Protein AF-A0A0W8I879-F1 (afdb_monomer_lite)

Structure (mmCIF, N/CA/C/O backbone):
data_AF-A0A0W8I879-F1
#
_entry.id   AF-A0A0W8I879-F1
#
loop_
_atom_site.group_PDB
_atom_site.id
_atom_site.type_symbol
_atom_site.label_atom_id
_atom_site.label_alt_id
_atom_site.label_comp_id
_atom_site.label_asym_id
_atom_site.label_entity_id
_atom_site.label_seq_id
_atom_site.pdbx_PDB_ins_code
_atom_site.Cartn_x
_atom_site.Cartn_y
_atom_site.Cartn_z
_atom_site.occupancy
_atom_site.B_iso_or_equiv
_atom_site.auth_seq_id
_atom_site.auth_comp_id
_atom_site.auth_asym_id
_atom_site.auth_atom_id
_atom_site.pdbx_PDB_model_num
ATOM 1 N N . MET A 1 1 ? 3.066 0.323 21.198 1.00 86.19 1 MET A N 1
ATOM 2 C CA . MET A 1 1 ? 3.882 -0.605 20.383 1.00 86.19 1 MET A CA 1
ATOM 3 C C . MET A 1 1 ? 3.795 -0.209 18.913 1.00 86.19 1 MET A C 1
ATOM 5 O O . MET A 1 1 ? 2.760 0.316 18.513 1.00 86.19 1 MET A O 1
ATOM 9 N N . LEU A 1 2 ? 4.853 -0.455 18.132 1.00 89.12 2 LEU A N 1
ATOM 10 C CA . LEU A 1 2 ? 4.898 -0.235 16.683 1.00 89.12 2 LEU A CA 1
ATOM 11 C C . LEU A 1 2 ? 5.210 -1.546 15.955 1.00 89.12 2 LEU A C 1
ATOM 13 O O . LEU A 1 2 ? 6.144 -2.247 16.338 1.00 89.12 2 LEU A O 1
ATOM 17 N N . LEU A 1 3 ? 4.463 -1.839 14.889 1.00 89.50 3 LEU A N 1
ATOM 18 C CA . LEU A 1 3 ? 4.817 -2.867 13.911 1.00 89.50 3 LEU A CA 1
ATOM 19 C C . LEU A 1 3 ? 5.410 -2.185 12.674 1.00 89.50 3 LEU A C 1
ATOM 21 O O . LEU A 1 3 ? 4.709 -1.514 11.922 1.00 89.50 3 LEU A O 1
ATOM 25 N N . CYS A 1 4 ? 6.708 -2.362 12.438 1.00 90.31 4 CYS A N 1
ATOM 26 C CA . CYS A 1 4 ? 7.431 -1.679 11.358 1.00 90.31 4 CYS A CA 1
ATOM 27 C C . CYS A 1 4 ? 7.305 -2.394 9.997 1.00 90.31 4 CYS A C 1
ATOM 29 O O . CYS A 1 4 ? 8.274 -2.508 9.253 1.00 90.31 4 CYS A O 1
ATOM 31 N N . THR A 1 5 ? 6.125 -2.925 9.676 1.00 88.19 5 THR A N 1
ATOM 32 C CA . THR A 1 5 ? 5.855 -3.617 8.407 1.00 88.19 5 THR A CA 1
ATOM 33 C C . THR A 1 5 ? 4.375 -3.544 8.068 1.00 88.19 5 THR A C 1
ATOM 35 O O . THR A 1 5 ? 3.528 -3.780 8.925 1.00 88.19 5 THR A O 1
ATOM 38 N N . ASN A 1 6 ? 4.039 -3.253 6.810 1.00 89.62 6 ASN A N 1
ATOM 39 C CA . ASN A 1 6 ? 2.643 -3.239 6.370 1.00 89.62 6 ASN A CA 1
ATOM 40 C C . ASN A 1 6 ? 2.014 -4.634 6.487 1.00 89.62 6 ASN A C 1
ATOM 42 O O . ASN A 1 6 ? 0.920 -4.764 7.018 1.00 89.62 6 ASN A O 1
ATOM 46 N N . THR A 1 7 ? 2.710 -5.683 6.044 1.00 87.19 7 THR A N 1
ATOM 47 C CA . THR A 1 7 ? 2.127 -7.027 5.909 1.00 87.19 7 THR A CA 1
ATOM 48 C C . THR A 1 7 ? 1.735 -7.651 7.249 1.00 87.19 7 THR A C 1
ATOM 50 O O . THR A 1 7 ? 0.671 -8.255 7.340 1.00 87.19 7 THR A O 1
ATOM 53 N N . MET A 1 8 ? 2.533 -7.477 8.311 1.00 90.69 8 MET A N 1
ATOM 54 C CA . MET A 1 8 ? 2.212 -8.089 9.615 1.00 90.69 8 MET A CA 1
ATOM 55 C C . MET A 1 8 ? 1.076 -7.388 10.356 1.00 90.69 8 MET A C 1
ATOM 57 O O . MET A 1 8 ? 0.617 -7.899 11.369 1.00 90.69 8 MET A O 1
ATOM 61 N N . HIS A 1 9 ? 0.546 -6.276 9.841 1.00 91.62 9 HIS A N 1
ATOM 62 C CA . HIS A 1 9 ? -0.710 -5.746 10.368 1.00 91.62 9 HIS A CA 1
ATOM 63 C C . HIS A 1 9 ? -1.899 -6.683 10.117 1.00 91.62 9 HIS A C 1
ATOM 65 O O . HIS A 1 9 ? -2.929 -6.537 10.762 1.00 91.62 9 HIS A O 1
ATOM 71 N N . LYS A 1 10 ? -1.732 -7.703 9.263 1.00 89.75 10 LYS A N 1
ATOM 72 C CA . LYS A 1 10 ? -2.666 -8.825 9.155 1.00 89.75 10 LYS A CA 1
ATOM 73 C C . LYS A 1 10 ? -2.964 -9.489 10.507 1.00 89.75 10 LYS A C 1
ATOM 75 O O . LYS A 1 10 ? -4.084 -9.931 10.705 1.00 89.75 10 LYS A O 1
ATOM 80 N N . VAL A 1 11 ? -1.980 -9.543 11.407 1.00 92.06 11 VAL A N 1
ATOM 81 C CA . VAL A 1 11 ? -2.103 -10.150 12.745 1.00 92.06 11 VAL A CA 1
ATOM 82 C C . VAL A 1 11 ? -2.203 -9.092 13.851 1.00 92.06 11 VAL A C 1
ATOM 84 O O . VAL A 1 11 ? -1.944 -9.369 15.020 1.00 92.06 11 VAL A O 1
ATOM 87 N N . ALA A 1 12 ? -2.521 -7.837 13.501 1.00 91.12 12 ALA A N 1
ATOM 88 C CA . ALA A 1 12 ? -2.515 -6.730 14.458 1.00 91.12 12 ALA A CA 1
ATOM 89 C C . ALA A 1 12 ? -3.500 -6.951 15.614 1.00 91.12 12 ALA A C 1
ATOM 91 O O . ALA A 1 12 ? -3.150 -6.665 16.757 1.00 91.12 12 ALA A O 1
ATOM 92 N N . ASP A 1 13 ? -4.689 -7.487 15.335 1.00 91.69 13 ASP A N 1
ATOM 93 C CA . ASP A 1 13 ? -5.722 -7.705 16.353 1.00 91.69 13 ASP A CA 1
ATOM 94 C C . ASP A 1 13 ? -5.306 -8.796 17.352 1.00 91.69 13 ASP A C 1
ATOM 96 O O . ASP A 1 13 ? -5.448 -8.621 18.563 1.00 91.69 13 ASP A O 1
ATOM 100 N N . GLU A 1 14 ? -4.700 -9.882 16.865 1.00 93.94 14 GLU A N 1
ATOM 101 C CA . GLU A 1 14 ? -4.162 -10.960 17.706 1.00 93.94 14 GLU A CA 1
ATOM 102 C C . GLU A 1 14 ? -3.015 -10.454 18.586 1.00 93.94 14 GLU A C 1
ATOM 104 O O . GLU A 1 14 ? -2.968 -10.732 19.785 1.00 93.94 14 GLU A O 1
ATOM 109 N N . VAL A 1 15 ? -2.110 -9.655 18.012 1.00 92.75 15 VAL A N 1
ATOM 110 C CA . VAL A 1 15 ? -1.007 -9.056 18.768 1.00 92.75 15 VAL A CA 1
ATOM 111 C C . VAL A 1 15 ? -1.534 -8.066 19.806 1.00 92.75 15 VAL A C 1
ATOM 113 O O . VAL A 1 15 ? -1.067 -8.092 20.940 1.00 92.75 15 VAL A O 1
ATOM 116 N N . GLN A 1 16 ? -2.518 -7.227 19.467 1.00 93.19 16 GLN A N 1
ATOM 117 C CA . GLN A 1 16 ? -3.142 -6.292 20.408 1.00 93.19 16 GLN A CA 1
ATOM 118 C C . GLN A 1 16 ? -3.828 -7.022 21.569 1.00 93.19 16 GLN A C 1
ATOM 120 O O . GLN A 1 16 ? -3.747 -6.546 22.700 1.00 93.19 16 GLN A 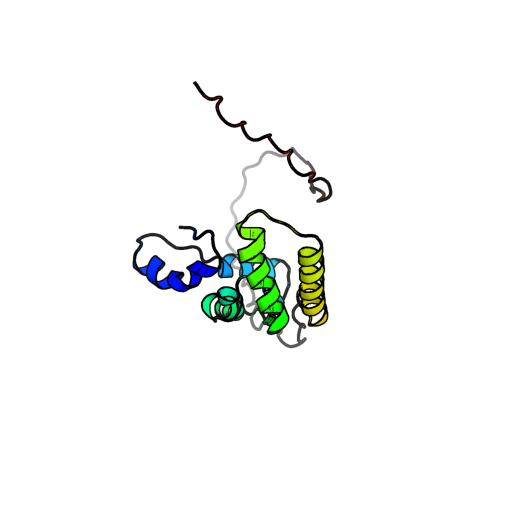O 1
ATOM 125 N N . ALA A 1 17 ? -4.470 -8.163 21.313 1.00 95.00 17 ALA A N 1
ATOM 126 C CA . ALA A 1 17 ? -5.090 -8.980 22.353 1.00 95.00 17 ALA A CA 1
ATOM 127 C C . ALA A 1 17 ? -4.057 -9.636 23.288 1.00 95.00 17 ALA A C 1
ATOM 129 O O . ALA A 1 17 ? -4.339 -9.851 24.466 1.00 95.00 17 ALA A O 1
ATOM 130 N N . ALA A 1 18 ? -2.859 -9.937 22.780 1.00 95.31 18 ALA A N 1
ATOM 131 C CA . ALA A 1 18 ? -1.798 -10.603 23.533 1.00 95.31 18 ALA A CA 1
ATOM 132 C C . ALA A 1 18 ? -0.919 -9.653 24.371 1.00 95.31 18 ALA A C 1
ATOM 134 O O . ALA A 1 18 ? -0.122 -10.121 25.186 1.00 95.31 18 ALA A O 1
ATOM 135 N N . ILE A 1 19 ? -1.025 -8.332 24.183 1.00 94.62 19 ILE A N 1
ATOM 136 C CA . ILE A 1 19 ? -0.169 -7.343 24.854 1.00 94.62 19 ILE A CA 1
ATOM 137 C C . ILE A 1 19 ? -0.982 -6.354 25.697 1.00 94.62 19 ILE A C 1
ATOM 139 O O . ILE A 1 19 ? -2.076 -5.941 25.333 1.00 94.62 19 ILE A O 1
ATOM 143 N N . GLY A 1 20 ? -0.403 -5.890 26.805 1.00 93.94 20 GLY A N 1
ATOM 144 C CA . GLY A 1 20 ? -1.043 -4.917 27.704 1.00 93.94 20 GLY A CA 1
ATOM 145 C C . GLY A 1 20 ? -0.906 -3.445 27.291 1.00 93.94 20 GLY A C 1
ATOM 146 O O . GLY A 1 20 ? -1.282 -2.567 28.063 1.00 93.94 20 GLY A O 1
ATOM 147 N N . ILE A 1 21 ? -0.330 -3.147 26.121 1.00 93.94 21 ILE A N 1
ATOM 148 C CA . ILE A 1 21 ? -0.092 -1.773 25.648 1.00 93.94 21 ILE A CA 1
ATOM 149 C C . ILE A 1 21 ? -0.772 -1.518 24.295 1.00 93.94 21 ILE A C 1
ATOM 151 O O . ILE A 1 21 ? -0.884 -2.441 23.489 1.00 93.94 21 ILE A O 1
ATOM 155 N N . PRO A 1 22 ? -1.176 -0.274 23.979 1.00 92.38 22 PRO A N 1
ATOM 156 C CA . PRO A 1 22 ? -1.770 0.034 22.680 1.00 92.38 22 PRO A CA 1
ATOM 157 C C . PRO A 1 22 ? -0.808 -0.220 21.507 1.00 92.38 22 PRO A C 1
ATOM 159 O O . PRO A 1 22 ? 0.361 0.191 21.533 1.00 92.38 22 PRO A O 1
ATOM 162 N N . LEU A 1 23 ? -1.310 -0.866 20.458 1.00 93.75 23 LEU A N 1
ATOM 163 C CA . LEU A 1 23 ? -0.675 -1.062 19.159 1.00 93.75 23 LEU A CA 1
ATOM 164 C C . LEU A 1 23 ? -1.131 0.061 18.224 1.00 93.75 23 LEU A C 1
ATOM 166 O O . LEU A 1 23 ? -2.319 0.227 17.962 1.00 93.75 23 LEU A O 1
ATOM 170 N N . LEU A 1 24 ? -0.180 0.844 17.713 1.00 92.19 24 LEU A N 1
ATOM 171 C CA . LEU A 1 24 ? -0.481 1.881 16.727 1.00 92.19 24 LEU A CA 1
ATOM 172 C C . LEU A 1 24 ? -0.483 1.265 15.329 1.00 92.19 24 LEU A C 1
ATOM 174 O O . LEU A 1 24 ? 0.570 0.873 14.822 1.00 92.19 24 LEU A O 1
ATOM 178 N N . HIS A 1 25 ? -1.664 1.166 14.723 1.00 92.94 25 HIS A N 1
ATOM 179 C CA . HIS A 1 25 ? -1.821 0.570 13.405 1.00 92.94 25 HIS A CA 1
ATOM 180 C C . HIS A 1 25 ? -1.347 1.537 12.312 1.00 92.94 25 HIS A C 1
ATOM 182 O O . HIS A 1 25 ? -1.791 2.684 12.234 1.00 92.94 25 HIS A O 1
ATOM 188 N N . LEU A 1 26 ? -0.484 1.067 11.412 1.00 92.62 26 LEU A N 1
ATOM 189 C CA . LEU A 1 26 ? 0.127 1.908 10.381 1.00 92.62 26 LEU A CA 1
ATOM 190 C C . LEU A 1 26 ? -0.908 2.524 9.427 1.00 92.62 26 LEU A C 1
ATOM 192 O O . LEU A 1 26 ? -0.835 3.716 9.144 1.00 92.62 26 LEU A O 1
ATOM 196 N N . ALA A 1 27 ? -1.922 1.754 9.011 1.00 93.38 27 ALA A N 1
ATOM 197 C CA . ALA A 1 27 ? -3.018 2.273 8.186 1.00 93.38 27 ALA A CA 1
ATOM 198 C C . ALA A 1 27 ? -3.780 3.451 8.834 1.00 93.38 27 ALA A C 1
ATOM 200 O O . ALA A 1 27 ? -4.185 4.357 8.111 1.00 93.38 27 ALA A O 1
ATOM 201 N N . ASP A 1 28 ? -3.922 3.501 10.166 1.00 94.69 28 ASP A N 1
ATOM 202 C CA . ASP A 1 28 ? -4.598 4.624 10.839 1.00 94.69 28 ASP A CA 1
ATOM 203 C C . ASP A 1 28 ? -3.764 5.901 10.744 1.00 94.69 28 ASP A C 1
ATOM 205 O O . ASP A 1 28 ? -4.271 6.969 10.396 1.00 94.69 28 ASP A O 1
ATOM 209 N N . ALA A 1 29 ? -2.461 5.783 11.011 1.00 94.44 29 ALA A N 1
ATOM 210 C CA . ALA A 1 29 ? -1.527 6.896 10.892 1.00 94.44 29 ALA A CA 1
ATOM 211 C C . ALA A 1 29 ? -1.457 7.408 9.444 1.00 94.44 29 ALA A C 1
ATOM 213 O O . ALA A 1 29 ? -1.503 8.618 9.203 1.00 94.44 29 ALA A O 1
ATOM 214 N N . THR A 1 30 ? -1.411 6.495 8.469 1.00 94.81 30 THR A N 1
ATOM 215 C CA . THR A 1 30 ? -1.454 6.833 7.044 1.00 94.81 30 THR A CA 1
ATOM 216 C C . THR A 1 30 ? -2.763 7.528 6.676 1.00 94.81 30 THR A C 1
ATOM 218 O O . THR A 1 30 ? -2.727 8.575 6.029 1.00 94.81 30 THR A O 1
ATOM 221 N N . ALA A 1 31 ? -3.913 7.011 7.113 1.00 96.25 31 ALA A N 1
ATOM 222 C CA . ALA A 1 31 ? -5.205 7.612 6.810 1.00 96.25 31 ALA A CA 1
ATOM 223 C C . ALA A 1 31 ? -5.338 9.028 7.384 1.00 96.25 31 ALA A C 1
ATOM 225 O O . ALA A 1 31 ? -5.789 9.939 6.684 1.00 96.25 31 ALA A O 1
ATOM 226 N N . ALA A 1 32 ? -4.884 9.242 8.622 1.00 95.75 32 ALA A N 1
ATOM 227 C CA . ALA A 1 32 ? -4.861 10.562 9.241 1.00 95.75 32 ALA A CA 1
ATOM 228 C C . ALA A 1 32 ? -4.025 11.562 8.422 1.00 95.75 32 ALA A C 1
ATOM 230 O O . ALA A 1 32 ? -4.490 12.670 8.144 1.00 95.75 32 ALA A O 1
ATOM 231 N N . ALA A 1 33 ? -2.833 11.160 7.968 1.00 96.19 33 ALA A N 1
ATOM 232 C CA . ALA A 1 33 ? -1.965 12.002 7.144 1.00 96.19 33 ALA A CA 1
ATOM 233 C C . ALA A 1 33 ? -2.583 12.320 5.768 1.00 96.19 33 ALA A C 1
ATOM 235 O O . ALA A 1 33 ? -2.580 13.474 5.334 1.00 96.19 33 ALA A O 1
ATOM 236 N N . VAL A 1 34 ? -3.170 11.321 5.102 1.00 95.62 34 VAL A N 1
ATOM 237 C CA . VAL A 1 34 ? -3.857 11.487 3.808 1.00 95.62 34 VAL A CA 1
ATOM 238 C C . VAL A 1 34 ? -5.022 12.473 3.929 1.00 95.62 34 VAL A C 1
ATOM 240 O O . VAL A 1 34 ? -5.165 13.382 3.107 1.00 95.62 34 VAL A O 1
ATOM 243 N N . ARG A 1 35 ? -5.831 12.343 4.985 1.00 94.69 35 ARG A N 1
ATOM 244 C CA . ARG A 1 35 ? -6.951 13.255 5.244 1.00 94.69 35 ARG A CA 1
ATOM 245 C C . ARG A 1 35 ? -6.483 14.663 5.587 1.00 94.69 35 ARG A C 1
ATOM 247 O O . ARG A 1 35 ? -7.083 15.621 5.106 1.00 94.69 35 ARG A O 1
ATOM 254 N N . ALA A 1 36 ? -5.407 14.804 6.361 1.00 95.19 36 ALA A N 1
ATOM 255 C CA . ALA A 1 36 ? -4.807 16.104 6.659 1.00 95.19 36 ALA A CA 1
ATOM 256 C C . ALA A 1 36 ? -4.303 16.817 5.389 1.00 95.19 36 ALA A C 1
ATOM 258 O O . ALA A 1 36 ? -4.392 18.039 5.295 1.00 95.19 36 ALA A O 1
ATOM 259 N N . ALA A 1 37 ? -3.866 16.065 4.372 1.00 94.88 37 ALA A N 1
ATOM 260 C CA . ALA A 1 37 ? -3.532 16.598 3.049 1.00 94.88 37 ALA A CA 1
ATOM 261 C C . ALA A 1 37 ? -4.767 16.964 2.186 1.00 94.88 37 ALA A C 1
ATOM 263 O O . ALA A 1 37 ? -4.629 17.487 1.075 1.00 94.88 37 ALA A O 1
ATOM 264 N N . GLY A 1 38 ? -5.986 16.716 2.680 1.00 95.12 38 GLY A N 1
ATOM 265 C CA . GLY A 1 38 ? -7.245 16.9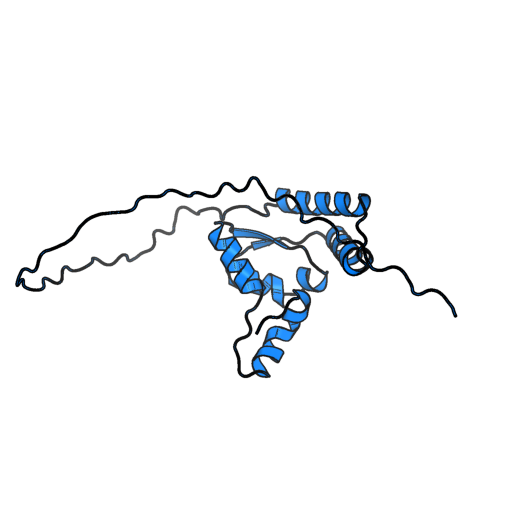88 1.983 1.00 95.12 38 GLY A CA 1
ATOM 266 C C . GLY A 1 38 ? -7.555 16.004 0.854 1.00 95.12 38 GLY A C 1
ATOM 267 O O . GLY A 1 38 ? -8.338 16.330 -0.039 1.00 95.12 38 GLY A O 1
ATOM 268 N N . LEU A 1 39 ? -6.925 14.829 0.860 1.00 95.81 39 LEU A N 1
ATOM 269 C CA . LEU A 1 39 ? -7.105 13.787 -0.147 1.00 95.81 39 LEU A CA 1
ATOM 270 C C . LEU A 1 39 ? -8.225 12.825 0.260 1.00 95.81 39 LEU A C 1
ATOM 272 O O . LEU A 1 39 ? -8.446 12.577 1.443 1.00 95.81 39 LEU A O 1
ATOM 276 N N . GLY A 1 40 ? -8.936 12.296 -0.736 1.00 93.50 40 GLY A N 1
ATOM 277 C CA . GLY A 1 40 ? -10.022 11.325 -0.538 1.00 93.50 40 GLY A CA 1
ATOM 278 C C . GLY A 1 40 ? -9.824 10.021 -1.296 1.00 93.50 40 GLY A C 1
ATOM 279 O O . GLY A 1 40 ? -10.471 9.032 -0.979 1.00 93.50 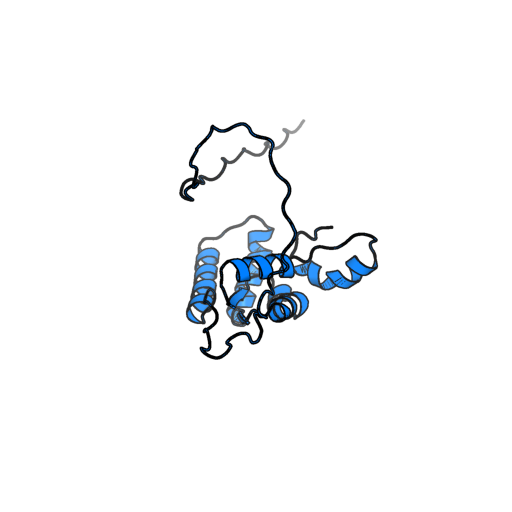40 GLY A O 1
ATOM 280 N N . ARG A 1 41 ? -8.928 10.015 -2.288 1.00 96.94 41 ARG A N 1
ATOM 281 C CA . ARG A 1 41 ? -8.611 8.851 -3.111 1.00 96.94 41 ARG A CA 1
ATOM 282 C C . ARG A 1 41 ? -7.100 8.672 -3.185 1.00 96.94 41 ARG A C 1
ATOM 284 O O . ARG A 1 41 ? -6.392 9.619 -3.531 1.00 96.94 41 ARG A O 1
ATOM 291 N N . VAL A 1 42 ? -6.601 7.478 -2.886 1.00 96.56 42 VAL A N 1
ATOM 292 C CA . VAL A 1 42 ? -5.161 7.170 -2.830 1.00 96.56 42 VAL A CA 1
ATOM 293 C C . VAL A 1 42 ? -4.830 5.882 -3.566 1.00 96.56 42 VAL A C 1
ATOM 295 O O . VAL A 1 42 ? -5.651 4.977 -3.635 1.00 96.56 42 VAL A O 1
ATOM 298 N N . GLY A 1 43 ? -3.620 5.805 -4.116 1.00 97.06 43 GLY A N 1
ATOM 299 C CA . GLY A 1 43 ? -3.062 4.569 -4.659 1.00 97.06 43 GLY A CA 1
ATOM 300 C C . GLY A 1 43 ? -2.302 3.812 -3.572 1.00 97.06 43 GLY A C 1
ATOM 301 O O . GLY A 1 43 ? -1.520 4.425 -2.846 1.00 97.06 43 GLY A O 1
ATOM 302 N N . LEU A 1 44 ? -2.516 2.502 -3.462 1.00 97.38 44 LEU A N 1
ATOM 303 C CA . LEU A 1 44 ? -1.799 1.627 -2.537 1.00 97.38 44 LEU A CA 1
ATOM 304 C C . LEU A 1 44 ? -0.837 0.723 -3.307 1.00 97.38 44 LEU A C 1
ATOM 306 O O . LEU A 1 44 ? -1.255 -0.093 -4.126 1.00 97.38 44 LEU A O 1
ATOM 310 N N . LEU A 1 45 ? 0.452 0.852 -2.993 1.00 96.94 45 LEU A N 1
ATOM 311 C CA . LEU A 1 45 ? 1.516 -0.027 -3.467 1.00 96.94 45 LEU A CA 1
ATOM 312 C C . LEU A 1 45 ? 2.150 -0.734 -2.273 1.00 96.94 45 LEU A C 1
ATOM 314 O O . LEU A 1 45 ? 2.470 -0.113 -1.261 1.00 96.94 45 LEU A O 1
ATOM 318 N N . GLY A 1 46 ? 2.344 -2.038 -2.398 1.00 95.25 46 GLY A N 1
ATOM 319 C CA . GLY A 1 46 ? 2.920 -2.874 -1.357 1.00 95.25 46 GLY A CA 1
ATOM 320 C C . GLY A 1 46 ? 3.068 -4.304 -1.849 1.00 95.25 46 GLY A C 1
ATOM 321 O O . GLY A 1 46 ? 3.011 -4.565 -3.045 1.00 95.25 46 GLY A O 1
ATOM 322 N N . THR A 1 47 ? 3.237 -5.253 -0.936 1.00 95.12 47 THR A N 1
ATOM 323 C CA . THR A 1 47 ? 3.152 -6.666 -1.324 1.00 95.12 47 THR A CA 1
ATOM 324 C C . THR A 1 47 ? 1.731 -6.991 -1.794 1.00 95.12 47 THR A C 1
ATOM 326 O O . THR A 1 47 ? 0.774 -6.346 -1.362 1.00 95.12 47 THR A O 1
ATOM 329 N N . ALA A 1 48 ? 1.575 -8.016 -2.639 1.00 93.38 48 ALA A N 1
ATOM 330 C CA . ALA A 1 48 ? 0.263 -8.575 -2.990 1.00 93.38 48 ALA A CA 1
ATOM 331 C C . ALA A 1 48 ? -0.660 -8.748 -1.766 1.00 93.38 48 ALA A C 1
ATOM 333 O O . ALA A 1 48 ? -1.798 -8.305 -1.804 1.00 93.38 48 ALA A O 1
ATOM 334 N N . PHE A 1 49 ? -0.148 -9.243 -0.630 1.00 91.62 49 PHE A N 1
ATOM 335 C CA . PHE A 1 49 ? -0.924 -9.356 0.611 1.00 91.62 49 PHE A CA 1
ATOM 336 C C . PHE A 1 49 ? -1.530 -8.023 1.064 1.00 91.62 49 PHE A C 1
ATOM 338 O O . PHE A 1 49 ? -2.717 -7.957 1.362 1.00 91.62 49 PHE A O 1
ATOM 345 N N . THR A 1 50 ? -0.727 -6.957 1.099 1.00 92.69 50 THR A N 1
ATOM 346 C CA . THR A 1 50 ? -1.176 -5.615 1.497 1.00 92.69 50 THR A CA 1
ATOM 347 C C . THR A 1 50 ? -2.166 -5.014 0.500 1.00 92.69 50 THR A C 1
ATOM 349 O O . THR A 1 50 ? -3.074 -4.300 0.911 1.00 92.69 50 THR A O 1
ATOM 352 N N . MET A 1 51 ? -1.991 -5.278 -0.797 1.00 95.19 51 MET A N 1
ATOM 353 C CA . MET A 1 51 ? -2.850 -4.716 -1.844 1.00 95.19 51 MET A CA 1
ATOM 354 C C . MET A 1 51 ? -4.166 -5.485 -2.017 1.00 95.19 51 MET A C 1
ATOM 356 O O . MET A 1 51 ? -5.168 -4.886 -2.384 1.00 95.19 51 MET A O 1
ATOM 360 N N . GLU A 1 52 ? -4.184 -6.794 -1.770 1.00 91.44 52 GLU A N 1
ATOM 361 C CA . GLU A 1 52 ? -5.329 -7.654 -2.101 1.00 91.44 52 GLU A CA 1
ATOM 362 C C . GLU A 1 52 ? -6.205 -8.004 -0.896 1.00 91.44 52 GLU A C 1
ATOM 364 O O . GLU A 1 52 ? -7.377 -8.329 -1.070 1.00 91.44 52 GLU A O 1
ATOM 369 N N . GLN A 1 53 ? -5.673 -7.939 0.327 1.00 91.50 53 GLN A N 1
ATOM 370 C CA . GLN A 1 53 ? -6.427 -8.293 1.531 1.00 91.50 53 GLN A CA 1
ATOM 371 C C . GLN A 1 53 ? -7.025 -7.059 2.216 1.00 91.50 53 GLN A C 1
ATOM 373 O O . GLN A 1 53 ? -6.488 -5.949 2.158 1.00 91.50 53 GLN A O 1
ATOM 378 N N . SER A 1 54 ? -8.139 -7.271 2.917 1.00 90.56 54 SER A N 1
ATOM 379 C CA . SER A 1 54 ? -8.930 -6.208 3.546 1.00 90.56 54 SER A CA 1
ATOM 380 C C . SER A 1 54 ? -8.282 -5.585 4.785 1.00 90.56 54 SER A C 1
ATOM 382 O O . SER A 1 54 ? -8.630 -4.460 5.129 1.00 90.56 54 SER A O 1
ATOM 384 N N . PHE A 1 55 ? -7.319 -6.249 5.436 1.00 91.00 55 PHE A N 1
ATOM 385 C CA . PHE A 1 55 ? -6.719 -5.752 6.687 1.00 91.00 55 PHE A CA 1
ATOM 386 C C . PHE A 1 55 ? -6.100 -4.349 6.548 1.00 91.00 55 PHE A C 1
ATOM 388 O O . PHE A 1 55 ? -6.058 -3.589 7.511 1.00 91.00 55 PHE A O 1
ATOM 395 N N . TYR A 1 56 ? -5.623 -3.995 5.348 1.00 92.94 56 TYR A N 1
ATOM 396 C CA . TYR A 1 56 ? -5.059 -2.675 5.068 1.00 92.94 56 TYR A CA 1
ATOM 397 C C . TYR A 1 56 ? -6.014 -1.812 4.244 1.00 92.94 56 TYR A C 1
ATOM 399 O O . TYR A 1 56 ? -6.320 -0.686 4.630 1.00 92.94 56 TYR A O 1
ATOM 407 N N . THR A 1 57 ? -6.508 -2.334 3.117 1.00 94.31 57 THR A N 1
ATOM 408 C CA . THR A 1 57 ? -7.404 -1.593 2.212 1.00 94.31 57 THR A CA 1
ATOM 409 C C . THR A 1 57 ? -8.744 -1.272 2.868 1.00 94.31 57 THR A C 1
ATOM 411 O O . THR A 1 57 ? -9.193 -0.131 2.798 1.00 94.31 57 THR A O 1
ATOM 414 N N . GLY A 1 58 ? -9.342 -2.244 3.559 1.00 94.31 58 GLY A N 1
ATOM 415 C CA . GLY A 1 58 ? -10.581 -2.080 4.316 1.00 94.31 58 GLY A CA 1
ATOM 416 C C . GLY A 1 58 ? -10.410 -1.088 5.458 1.00 94.31 58 GLY A C 1
ATOM 417 O O . GLY A 1 58 ? -11.177 -0.139 5.553 1.00 94.31 58 GLY A O 1
ATOM 418 N N . ARG A 1 59 ? -9.326 -1.202 6.234 1.00 94.62 59 ARG A N 1
ATOM 419 C CA . ARG A 1 59 ? -9.057 -0.252 7.321 1.00 94.62 59 ARG A CA 1
ATOM 420 C C . ARG A 1 59 ? -8.873 1.183 6.817 1.00 94.62 59 ARG A C 1
ATOM 422 O O . ARG A 1 59 ? -9.380 2.109 7.435 1.00 94.62 59 ARG A O 1
ATOM 429 N N . LEU A 1 60 ? -8.200 1.400 5.682 1.00 95.81 60 LEU A N 1
ATOM 430 C CA . LEU A 1 60 ? -8.152 2.727 5.048 1.00 95.81 60 LEU A CA 1
ATOM 431 C C . LEU A 1 60 ? -9.544 3.202 4.593 1.00 95.81 60 LEU A C 1
ATOM 433 O O . LEU A 1 60 ? -9.861 4.385 4.738 1.00 95.81 60 LEU A O 1
ATOM 437 N N . ALA A 1 61 ? -10.369 2.297 4.065 1.00 95.25 61 ALA A N 1
ATOM 438 C CA . ALA A 1 61 ? -11.738 2.599 3.660 1.00 95.25 61 ALA A CA 1
ATOM 439 C C . ALA A 1 61 ? -12.634 2.989 4.847 1.00 95.25 61 ALA A C 1
ATOM 441 O O . ALA A 1 61 ? -13.426 3.921 4.713 1.00 95.25 61 ALA A O 1
ATOM 442 N N . ASP A 1 62 ? -12.439 2.389 6.024 1.00 95.88 62 ASP A N 1
ATOM 443 C CA . ASP A 1 62 ? -13.137 2.760 7.265 1.00 95.88 62 ASP A CA 1
ATOM 444 C C . ASP A 1 62 ? -12.843 4.210 7.689 1.00 95.88 62 ASP A C 1
ATOM 446 O O . ASP A 1 62 ? -13.675 4.876 8.307 1.00 95.88 62 ASP A O 1
ATOM 450 N N . HIS A 1 63 ? -11.690 4.756 7.286 1.00 95.25 63 HIS A N 1
ATOM 451 C CA . HIS A 1 63 ? -11.356 6.177 7.461 1.00 95.25 63 HIS A CA 1
ATOM 452 C C . HIS A 1 63 ? -11.961 7.094 6.384 1.00 95.25 63 HIS A C 1
ATOM 454 O O . HIS A 1 63 ? -11.690 8.300 6.378 1.00 95.25 63 HIS A O 1
ATOM 460 N N . GLY A 1 64 ? -12.793 6.557 5.488 1.00 94.69 64 GLY A N 1
ATOM 461 C CA . GLY A 1 64 ? -13.460 7.285 4.408 1.00 94.69 64 GLY A CA 1
ATOM 462 C C . GLY A 1 64 ? -12.577 7.531 3.184 1.00 94.69 64 GLY A C 1
ATOM 463 O O . GLY A 1 64 ? -12.818 8.491 2.450 1.00 94.69 64 GLY A O 1
ATOM 464 N N . LEU A 1 65 ? -11.540 6.713 2.983 1.00 96.06 65 LEU A N 1
ATOM 465 C CA . LEU A 1 65 ? -10.650 6.808 1.827 1.00 96.06 65 LEU A CA 1
ATOM 466 C C . LEU A 1 65 ? -11.045 5.813 0.739 1.00 96.06 65 LEU A C 1
ATOM 468 O O . LEU A 1 65 ? -11.267 4.635 0.994 1.00 96.06 65 LEU A O 1
ATOM 472 N N . GLU A 1 66 ? -11.043 6.270 -0.505 1.00 96.69 66 GLU A N 1
ATOM 473 C CA . GLU A 1 66 ? -11.100 5.382 -1.656 1.00 96.69 66 GLU A CA 1
ATOM 474 C C . GLU A 1 66 ? -9.688 4.894 -1.998 1.00 96.69 66 GLU A C 1
ATOM 476 O O . GLU A 1 66 ? -8.795 5.692 -2.303 1.00 96.69 66 GLU A O 1
ATOM 481 N N . VAL A 1 67 ? -9.477 3.580 -1.949 1.00 96.81 67 VAL A N 1
ATOM 482 C CA . VAL A 1 67 ? -8.169 2.967 -2.194 1.00 96.81 67 VAL A CA 1
ATOM 483 C C . VAL A 1 67 ? -8.142 2.338 -3.581 1.00 96.81 67 VAL A C 1
ATOM 485 O O . VAL A 1 67 ? -8.901 1.420 -3.879 1.00 96.81 67 VAL A O 1
ATOM 488 N N . LEU A 1 68 ? -7.242 2.823 -4.430 1.00 97.50 68 LEU A N 1
ATOM 489 C CA . LEU A 1 68 ? -6.943 2.236 -5.726 1.00 97.50 68 LEU A CA 1
ATOM 490 C C . LEU A 1 68 ? -5.740 1.308 -5.607 1.00 97.50 68 LEU A C 1
ATOM 492 O O . LEU A 1 68 ? -4.707 1.686 -5.056 1.00 97.50 68 LEU A O 1
ATOM 496 N N . VAL A 1 69 ? -5.851 0.125 -6.195 1.00 97.56 69 VAL A N 1
ATOM 497 C CA . VAL A 1 69 ? -4.732 -0.805 -6.365 1.00 97.56 69 VAL A CA 1
ATOM 498 C C . VAL A 1 69 ? -4.442 -1.015 -7.852 1.00 97.56 69 VAL A C 1
ATOM 500 O O . VAL A 1 69 ? -5.343 -0.813 -8.687 1.00 97.56 69 VAL A O 1
ATOM 503 N N . PRO A 1 70 ? -3.198 -1.384 -8.213 1.00 97.69 70 PRO A N 1
ATOM 504 C CA . PRO A 1 70 ? -2.872 -1.761 -9.581 1.00 97.69 70 PRO A CA 1
ATOM 505 C C . PRO A 1 70 ? -3.734 -2.934 -10.061 1.00 97.69 70 PRO A C 1
ATOM 507 O O . PRO A 1 70 ? -4.337 -3.660 -9.261 1.00 97.69 70 PRO A O 1
ATOM 510 N N . ASP A 1 71 ? -3.773 -3.135 -11.372 1.00 96.56 71 ASP A N 1
ATOM 511 C CA . ASP A 1 71 ? -4.310 -4.358 -11.965 1.00 96.56 71 ASP A CA 1
ATOM 512 C C . ASP A 1 71 ? -3.455 -5.591 -11.596 1.00 96.56 71 ASP A C 1
ATOM 514 O O . ASP A 1 71 ? -2.464 -5.494 -10.871 1.00 96.56 71 ASP A O 1
ATOM 518 N N . ALA A 1 72 ? -3.858 -6.782 -12.045 1.00 96.94 72 ALA A N 1
ATOM 519 C CA . ALA A 1 72 ? -3.171 -8.020 -11.671 1.00 96.94 72 ALA A CA 1
ATOM 520 C C . ALA A 1 72 ? -1.682 -8.009 -12.067 1.00 96.94 72 ALA A C 1
ATOM 522 O O . ALA A 1 72 ? -0.827 -8.321 -11.238 1.00 96.94 72 ALA A O 1
ATOM 523 N N . ALA A 1 73 ? -1.371 -7.566 -13.290 1.00 96.94 73 ALA A N 1
ATOM 524 C CA . ALA A 1 73 ? -0.001 -7.485 -13.791 1.00 96.94 73 ALA A CA 1
ATOM 525 C C . ALA A 1 73 ? 0.842 -6.469 -13.002 1.00 96.94 73 ALA A C 1
ATOM 527 O O . ALA A 1 73 ? 1.983 -6.749 -12.630 1.00 96.94 73 ALA A O 1
ATOM 528 N N . GLY A 1 74 ? 0.275 -5.301 -12.687 1.00 97.19 74 GLY A N 1
ATOM 529 C CA . GLY A 1 74 ? 0.921 -4.292 -11.858 1.00 97.19 74 GLY A CA 1
ATOM 530 C C . GLY A 1 74 ? 1.182 -4.787 -10.436 1.00 97.19 74 GLY A C 1
ATOM 531 O O . GLY A 1 74 ? 2.262 -4.551 -9.896 1.00 97.19 74 GLY A O 1
ATOM 532 N N . ARG A 1 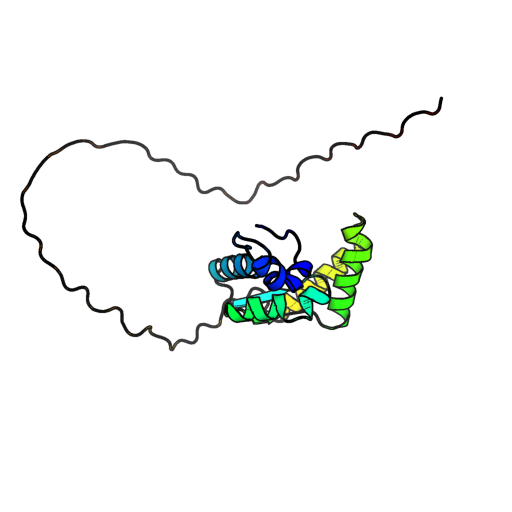75 ? 0.241 -5.521 -9.827 1.00 97.81 75 ARG A N 1
ATOM 533 C CA . ARG A 1 75 ? 0.425 -6.082 -8.478 1.00 97.81 75 ARG A CA 1
ATOM 534 C C . ARG A 1 75 ? 1.510 -7.150 -8.440 1.00 97.81 75 ARG A C 1
ATOM 536 O O . ARG A 1 75 ? 2.328 -7.134 -7.520 1.00 97.81 75 ARG A O 1
ATOM 543 N N . GLU A 1 76 ? 1.549 -8.031 -9.436 1.00 97.62 76 GLU A N 1
ATOM 544 C CA . GLU A 1 76 ? 2.598 -9.043 -9.573 1.00 97.62 76 GLU A CA 1
ATOM 545 C C . GLU A 1 76 ? 3.979 -8.394 -9.743 1.00 97.62 76 GLU A C 1
ATOM 547 O O . GLU A 1 76 ? 4.920 -8.747 -9.033 1.00 97.62 76 GLU A O 1
ATOM 552 N N . LEU A 1 77 ? 4.091 -7.392 -10.624 1.00 97.81 77 LEU A N 1
ATOM 553 C CA . LEU A 1 77 ? 5.311 -6.607 -10.822 1.00 97.81 77 LEU A CA 1
ATOM 554 C C . LEU A 1 77 ? 5.807 -5.990 -9.508 1.00 97.81 77 LEU A C 1
ATOM 556 O O . LEU A 1 77 ? 6.967 -6.174 -9.144 1.00 97.81 77 LEU A O 1
ATOM 560 N N . VAL A 1 78 ? 4.932 -5.276 -8.797 1.00 97.69 78 VAL A N 1
ATOM 561 C CA . VAL A 1 78 ? 5.253 -4.603 -7.530 1.00 97.69 78 VAL A CA 1
ATOM 562 C C . VAL A 1 78 ? 5.687 -5.628 -6.478 1.00 97.69 78 VAL A C 1
ATOM 564 O O . VAL A 1 78 ? 6.724 -5.453 -5.841 1.00 97.69 78 VAL A O 1
ATOM 567 N N . HIS A 1 79 ? 4.948 -6.733 -6.326 1.00 97.50 79 HIS A N 1
ATOM 568 C CA . HIS A 1 79 ? 5.287 -7.794 -5.376 1.00 97.50 79 HIS A CA 1
ATOM 569 C C . HIS A 1 79 ? 6.651 -8.425 -5.686 1.00 97.50 79 HIS A C 1
ATOM 571 O O . HIS A 1 79 ? 7.488 -8.536 -4.788 1.00 97.50 79 HIS A O 1
ATOM 577 N N . ARG A 1 80 ? 6.890 -8.796 -6.950 1.00 97.75 80 ARG A N 1
ATOM 578 C CA . ARG A 1 80 ? 8.156 -9.386 -7.389 1.00 97.75 80 ARG A CA 1
ATOM 579 C C . ARG A 1 80 ? 9.317 -8.443 -7.117 1.00 97.75 80 ARG A C 1
ATOM 581 O O . ARG A 1 80 ? 10.274 -8.850 -6.484 1.00 97.75 80 ARG A O 1
ATOM 588 N N . VAL A 1 81 ? 9.235 -7.181 -7.531 1.00 97.81 81 VAL A N 1
ATOM 589 C CA . VAL A 1 81 ? 10.326 -6.213 -7.324 1.00 97.81 81 VAL A CA 1
ATOM 590 C C . VAL A 1 81 ? 10.614 -6.002 -5.832 1.00 97.81 81 VAL A C 1
ATOM 592 O O . VAL A 1 81 ? 11.779 -5.915 -5.449 1.00 97.81 81 VAL A O 1
ATOM 595 N N . ILE A 1 82 ? 9.591 -5.979 -4.966 1.00 96.44 82 ILE A N 1
ATOM 596 C CA . ILE A 1 82 ? 9.797 -5.892 -3.511 1.00 96.44 82 ILE A CA 1
ATOM 597 C C . ILE A 1 82 ? 10.642 -7.066 -3.009 1.00 96.44 82 ILE A C 1
ATOM 599 O O . ILE A 1 82 ? 11.664 -6.837 -2.366 1.00 96.44 82 ILE A O 1
ATOM 603 N N . TYR A 1 83 ? 10.239 -8.304 -3.297 1.00 96.12 83 TYR A N 1
ATOM 604 C CA . TYR A 1 83 ? 10.927 -9.483 -2.766 1.00 96.12 83 TYR A CA 1
ATOM 605 C C . TYR A 1 83 ? 12.244 -9.772 -3.472 1.00 96.12 83 TYR A C 1
ATOM 607 O O . TYR A 1 83 ? 13.237 -10.103 -2.818 1.00 96.12 83 TYR A O 1
ATOM 615 N N . ASP A 1 84 ? 12.254 -9.646 -4.796 1.00 96.69 84 ASP A N 1
ATOM 616 C CA . ASP A 1 84 ? 13.367 -10.106 -5.598 1.00 96.69 84 ASP A CA 1
ATOM 617 C C . ASP A 1 84 ? 14.504 -9.109 -5.722 1.00 96.69 84 ASP A C 1
ATOM 619 O O . ASP A 1 84 ? 15.652 -9.525 -5.902 1.00 96.69 84 ASP A O 1
ATOM 623 N N . GLU A 1 85 ? 14.199 -7.821 -5.567 1.00 97.25 85 GLU A N 1
ATOM 624 C CA . GLU A 1 85 ? 15.170 -6.745 -5.701 1.00 97.25 85 GLU A CA 1
ATOM 625 C C . GLU A 1 85 ? 15.313 -5.956 -4.400 1.00 97.25 85 GLU A C 1
ATOM 627 O O . GLU A 1 85 ? 16.369 -6.004 -3.767 1.00 97.25 85 GLU A O 1
ATOM 632 N N . LEU A 1 86 ? 14.254 -5.274 -3.951 1.00 96.00 86 LEU A N 1
ATOM 633 C CA . LEU A 1 86 ? 14.355 -4.292 -2.865 1.00 96.00 86 LEU A CA 1
ATOM 634 C C . LEU A 1 86 ? 14.744 -4.935 -1.528 1.00 96.00 86 LEU A C 1
ATOM 636 O O . LEU A 1 86 ? 15.632 -4.433 -0.841 1.00 96.00 86 LEU A O 1
ATOM 640 N N . CYS A 1 87 ? 14.153 -6.081 -1.179 1.00 94.50 87 CYS A N 1
ATOM 641 C CA . CYS A 1 87 ? 14.529 -6.857 0.008 1.00 94.50 87 CYS A CA 1
ATOM 642 C C . CYS A 1 87 ? 15.959 -7.415 -0.064 1.00 94.50 87 CYS A C 1
ATOM 644 O O . CYS A 1 87 ? 16.527 -7.765 0.969 1.00 94.50 87 CYS A O 1
ATOM 646 N N . ARG A 1 88 ? 16.553 -7.478 -1.261 1.00 96.06 88 ARG A N 1
ATOM 647 C CA . ARG A 1 88 ? 17.947 -7.884 -1.495 1.00 96.06 88 ARG A CA 1
ATOM 648 C C . ARG A 1 88 ? 1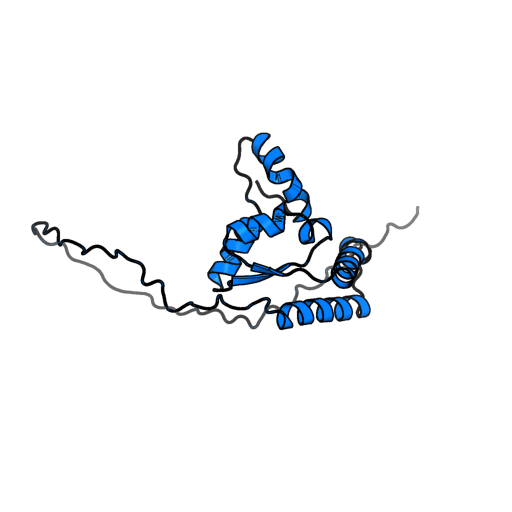8.886 -6.687 -1.688 1.00 96.06 88 ARG A C 1
ATOM 650 O O . ARG A 1 88 ? 20.057 -6.879 -1.998 1.00 96.06 88 ARG A O 1
ATOM 657 N N . GLY A 1 89 ? 18.390 -5.459 -1.514 1.00 95.88 89 GLY A N 1
ATOM 658 C CA . GLY A 1 89 ? 19.162 -4.227 -1.699 1.00 95.88 89 GLY A CA 1
ATOM 659 C C . GLY A 1 89 ? 19.497 -3.903 -3.158 1.00 95.88 89 GLY A C 1
ATOM 660 O O . GLY A 1 89 ? 20.374 -3.079 -3.414 1.00 95.88 89 GLY A O 1
ATOM 661 N N . VAL A 1 90 ? 18.822 -4.541 -4.115 1.00 97.25 90 VAL A N 1
ATOM 662 C CA . VAL A 1 90 ? 19.006 -4.318 -5.551 1.00 97.25 90 VAL A CA 1
ATOM 663 C C . VAL A 1 90 ? 17.973 -3.303 -6.037 1.00 97.25 90 VAL A C 1
ATOM 665 O O . VAL A 1 90 ? 16.804 -3.366 -5.667 1.00 97.25 90 VAL A O 1
ATOM 668 N N . VAL A 1 91 ? 18.403 -2.360 -6.876 1.00 96.31 91 VAL A N 1
ATOM 669 C CA . VAL A 1 91 ? 17.517 -1.405 -7.552 1.00 96.31 91 VAL A CA 1
ATOM 670 C C . VAL A 1 91 ? 17.893 -1.378 -9.023 1.00 96.31 91 VAL A C 1
ATOM 672 O O . VAL A 1 91 ? 18.972 -0.899 -9.377 1.00 96.31 91 VAL A O 1
ATOM 675 N N . ARG A 1 92 ? 17.013 -1.899 -9.876 1.00 97.06 92 ARG A N 1
ATOM 676 C CA . ARG A 1 92 ? 17.194 -1.894 -11.330 1.00 97.06 92 ARG A CA 1
ATOM 677 C C . ARG A 1 92 ? 16.449 -0.723 -11.956 1.00 97.06 92 ARG A C 1
ATOM 679 O O . ARG A 1 92 ? 15.318 -0.432 -11.560 1.00 97.06 92 ARG A O 1
ATOM 686 N N . GLU A 1 93 ? 17.046 -0.066 -12.950 1.00 97.88 93 GLU A N 1
ATOM 687 C CA . GLU A 1 93 ? 16.363 1.051 -13.619 1.00 97.88 93 GLU A CA 1
ATOM 688 C C . GLU A 1 93 ? 15.139 0.550 -14.401 1.00 97.88 93 GLU A C 1
ATOM 690 O O . GLU A 1 93 ? 14.093 1.190 -14.341 1.00 97.88 93 GLU A O 1
ATOM 695 N N . GLU A 1 94 ? 15.195 -0.651 -14.993 1.00 97.56 94 GLU A N 1
ATOM 696 C CA . GLU A 1 94 ? 14.029 -1.256 -15.659 1.00 97.56 94 GLU A CA 1
ATOM 697 C C . GLU A 1 94 ? 12.835 -1.408 -14.701 1.00 97.56 94 GLU A C 1
ATOM 699 O O . GLU A 1 94 ? 11.698 -1.054 -15.027 1.00 97.56 94 GLU A O 1
ATOM 704 N N . SER A 1 95 ? 13.100 -1.902 -13.490 1.00 97.69 95 SER A N 1
ATOM 705 C CA . SER A 1 95 ? 12.084 -2.097 -12.454 1.00 97.69 95 SER A CA 1
ATOM 706 C C . SER A 1 95 ? 11.564 -0.770 -11.921 1.00 97.69 95 SER A C 1
ATOM 708 O O . SER A 1 95 ? 10.368 -0.635 -11.666 1.00 97.69 95 SER A O 1
ATOM 710 N N . ARG A 1 96 ? 12.429 0.243 -11.817 1.00 97.19 96 ARG A N 1
ATOM 711 C CA . ARG A 1 96 ? 12.048 1.604 -11.432 1.00 97.19 96 ARG A CA 1
ATOM 712 C C . ARG A 1 96 ? 11.138 2.259 -12.467 1.00 97.19 96 ARG A C 1
ATOM 714 O O . ARG A 1 96 ? 10.145 2.880 -12.094 1.00 97.19 96 ARG A O 1
ATOM 721 N N . GLU A 1 97 ? 11.449 2.132 -13.752 1.00 98.19 97 GLU A N 1
ATOM 722 C CA . GLU A 1 97 ? 10.588 2.613 -14.833 1.00 98.19 97 GLU A CA 1
ATOM 723 C C . GLU A 1 97 ? 9.244 1.889 -14.844 1.00 98.19 97 GLU A C 1
ATOM 725 O O . GLU A 1 97 ? 8.200 2.530 -14.951 1.00 98.19 97 GLU A O 1
ATOM 730 N N . ALA A 1 98 ? 9.249 0.566 -14.673 1.00 97.44 98 ALA A N 1
ATOM 731 C CA . ALA A 1 98 ? 8.023 -0.211 -14.575 1.00 97.44 98 ALA A CA 1
ATOM 732 C C . ALA A 1 98 ? 7.171 0.226 -13.367 1.00 97.44 98 ALA A C 1
ATOM 734 O O . ALA A 1 98 ? 5.964 0.419 -13.507 1.00 97.44 98 ALA A O 1
ATOM 735 N N . TYR A 1 99 ? 7.797 0.487 -12.215 1.00 97.12 99 TYR A N 1
ATOM 736 C CA . TYR A 1 99 ? 7.128 1.046 -11.036 1.00 97.12 99 TYR A CA 1
ATOM 737 C C . TYR A 1 99 ? 6.495 2.411 -11.305 1.00 97.12 99 TYR A C 1
ATOM 739 O O . TYR A 1 99 ? 5.365 2.655 -10.885 1.00 97.12 99 TYR A O 1
ATOM 747 N N . ARG A 1 100 ? 7.201 3.303 -12.011 1.00 97.62 100 ARG A N 1
ATOM 748 C CA . ARG A 1 100 ? 6.664 4.621 -12.385 1.00 97.62 100 ARG A CA 1
ATOM 749 C C . ARG A 1 100 ? 5.417 4.486 -13.248 1.00 97.62 100 ARG A C 1
ATOM 751 O O . ARG A 1 100 ? 4.426 5.127 -12.938 1.00 97.62 100 ARG A O 1
ATOM 758 N N . ARG A 1 101 ? 5.420 3.586 -14.238 1.00 98.12 101 ARG A N 1
ATOM 759 C CA . ARG A 1 101 ? 4.236 3.330 -15.079 1.00 98.12 101 ARG A CA 1
ATOM 760 C C . ARG A 1 101 ? 3.029 2.879 -14.251 1.00 98.12 101 ARG A C 1
ATOM 762 O O . ARG A 1 101 ? 1.919 3.335 -14.501 1.00 98.12 101 ARG A O 1
ATOM 769 N N . VAL A 1 102 ? 3.244 2.036 -13.236 1.00 98.25 102 VAL A N 1
ATOM 770 C CA . VAL A 1 102 ? 2.179 1.628 -12.301 1.00 98.25 102 VAL A CA 1
ATOM 771 C C . VAL A 1 102 ? 1.658 2.819 -11.488 1.00 98.25 102 VAL A C 1
ATOM 773 O O . VAL A 1 102 ? 0.450 2.962 -11.303 1.00 98.25 102 VAL A O 1
ATOM 776 N N . VAL A 1 103 ? 2.547 3.690 -11.002 1.00 97.75 103 VAL A N 1
ATOM 777 C CA . VAL A 1 103 ? 2.148 4.916 -10.290 1.00 97.75 103 VAL A CA 1
ATOM 778 C C . VAL A 1 103 ? 1.355 5.845 -11.208 1.00 97.75 103 VAL A C 1
ATOM 780 O O . VAL A 1 103 ? 0.318 6.362 -10.795 1.00 97.75 103 VAL A O 1
ATOM 783 N N . ASP A 1 104 ? 1.806 6.027 -12.447 1.00 98.06 104 ASP A N 1
ATOM 784 C CA . ASP A 1 104 ? 1.157 6.896 -13.424 1.00 98.06 104 ASP A CA 1
ATOM 785 C C . ASP A 1 104 ? -0.258 6.403 -13.762 1.00 98.06 104 ASP A C 1
ATOM 787 O O . ASP A 1 104 ? -1.184 7.215 -13.777 1.00 98.06 104 ASP A O 1
ATOM 791 N N . ASP A 1 105 ? -0.466 5.090 -13.929 1.00 97.88 105 ASP A N 1
ATOM 792 C CA . ASP A 1 105 ? -1.807 4.498 -14.085 1.00 97.88 105 ASP A CA 1
ATOM 793 C C . ASP A 1 105 ? -2.719 4.838 -12.894 1.00 97.88 105 ASP A C 1
ATOM 795 O O . ASP A 1 105 ? -3.839 5.333 -13.061 1.00 97.88 105 ASP A O 1
ATOM 799 N N . LEU A 1 106 ? -2.227 4.647 -11.666 1.00 97.75 106 LEU A N 1
ATOM 800 C CA . LEU A 1 106 ? -2.993 4.966 -10.460 1.00 97.75 106 LEU A CA 1
ATOM 801 C C . LEU A 1 106 ? -3.365 6.452 -10.400 1.00 97.75 106 LEU A C 1
ATOM 803 O O . LEU A 1 106 ? -4.498 6.794 -10.045 1.00 97.75 106 LEU A O 1
ATOM 807 N N . VAL A 1 107 ? -2.441 7.341 -10.765 1.00 97.44 107 VAL A N 1
ATOM 808 C CA . VAL A 1 107 ? -2.679 8.790 -10.819 1.00 97.44 107 VAL A CA 1
ATOM 809 C C . VAL A 1 107 ? -3.712 9.137 -11.893 1.00 97.44 107 VAL A C 1
ATOM 811 O O . VAL A 1 107 ? -4.641 9.904 -11.616 1.00 97.44 107 VAL A O 1
ATOM 814 N N . GLN A 1 108 ? -3.628 8.535 -13.082 1.00 97.00 108 GLN A N 1
ATOM 815 C CA . GLN A 1 108 ? -4.616 8.712 -14.154 1.00 97.00 108 GLN A CA 1
ATOM 816 C C . GLN A 1 108 ? -6.019 8.272 -13.709 1.00 97.00 108 GLN A C 1
ATOM 818 O O . GLN A 1 108 ? -7.002 8.976 -13.954 1.00 97.00 108 GLN A O 1
ATOM 823 N N . ARG A 1 109 ? -6.108 7.180 -12.940 1.00 96.06 109 ARG A N 1
ATOM 824 C CA . ARG A 1 109 ? -7.347 6.679 -12.310 1.00 96.06 109 ARG A CA 1
ATOM 825 C C . ARG A 1 109 ? -7.807 7.508 -11.101 1.00 96.06 109 ARG A C 1
ATOM 827 O O . ARG A 1 109 ? -8.909 7.316 -10.573 1.00 96.06 109 ARG A O 1
ATOM 834 N N . GLY A 1 110 ? -7.011 8.492 -10.689 1.00 95.00 110 GLY A N 1
ATOM 835 C CA . GLY A 1 110 ? -7.384 9.522 -9.726 1.00 95.00 110 GLY A CA 1
ATOM 836 C C . GLY A 1 110 ? -6.779 9.376 -8.333 1.00 95.00 110 GLY A C 1
ATOM 837 O O . GLY A 1 110 ? -7.255 10.046 -7.415 1.00 95.00 110 GLY A O 1
ATOM 838 N N . ALA A 1 111 ? -5.752 8.549 -8.145 1.00 94.56 111 ALA A N 1
ATOM 839 C CA . ALA A 1 111 ? -4.960 8.580 -6.920 1.00 94.56 111 ALA A CA 1
ATOM 840 C C . ALA A 1 111 ? -4.406 9.997 -6.674 1.00 94.56 111 ALA A C 1
ATOM 842 O O . ALA A 1 111 ? -3.956 10.672 -7.598 1.00 94.56 111 ALA A O 1
ATOM 843 N N . GLY A 1 112 ? -4.466 10.468 -5.426 1.00 90.62 112 GLY A N 1
ATOM 844 C CA . GLY A 1 112 ? -4.038 11.820 -5.056 1.00 90.62 112 GLY A CA 1
ATOM 845 C C . GLY A 1 112 ? -5.083 12.907 -5.326 1.00 90.62 112 GLY A C 1
ATOM 846 O O . GLY A 1 112 ? -4.772 14.095 -5.241 1.00 90.62 112 GLY A O 1
ATOM 847 N N . ARG A 1 113 ? -6.335 12.540 -5.633 1.00 88.56 113 ARG A N 1
ATOM 848 C CA . ARG A 1 113 ? -7.426 13.511 -5.782 1.00 88.56 113 ARG A CA 1
ATOM 849 C C . ARG A 1 113 ? -8.079 13.847 -4.444 1.00 88.56 113 ARG A C 1
ATOM 851 O O . ARG A 1 113 ? -8.247 13.006 -3.554 1.00 88.56 113 ARG A O 1
ATOM 858 N N . ARG A 1 114 ? -8.513 15.103 -4.337 1.00 89.75 114 ARG A N 1
ATOM 859 C CA . ARG A 1 114 ? -9.420 15.544 -3.275 1.00 89.75 114 ARG A CA 1
ATOM 860 C C . ARG A 1 114 ? -10.800 14.904 -3.466 1.00 89.75 114 ARG A C 1
ATOM 862 O O . ARG A 1 114 ? -11.188 14.662 -4.614 1.00 89.75 114 ARG A O 1
ATOM 869 N N . PRO A 1 115 ? -11.556 14.661 -2.383 1.00 82.31 115 PRO A N 1
ATOM 870 C CA . PRO A 1 115 ? -12.945 14.246 -2.507 1.00 82.31 115 PRO A CA 1
ATOM 871 C C . PRO A 1 115 ? -13.702 15.284 -3.337 1.00 82.31 115 PRO A C 1
ATOM 873 O O . PRO A 1 115 ? -13.491 16.490 -3.175 1.00 82.31 115 PRO A O 1
ATOM 876 N N . ARG A 1 116 ? -14.601 14.839 -4.220 1.00 72.38 116 ARG A N 1
ATOM 877 C CA . ARG A 1 116 ? -15.548 15.767 -4.841 1.00 72.38 116 ARG A CA 1
ATOM 878 C C . ARG A 1 116 ? -16.422 16.307 -3.714 1.00 72.38 116 ARG A C 1
ATOM 880 O O . ARG A 1 116 ? -17.196 15.557 -3.129 1.00 72.38 116 ARG A O 1
ATOM 887 N N . LEU A 1 117 ? -16.268 17.589 -3.381 1.00 59.66 117 LEU A N 1
ATOM 888 C CA . LEU A 1 117 ? -17.230 18.288 -2.538 1.00 59.66 117 LEU A CA 1
ATOM 889 C C . LEU A 1 117 ? -18.571 18.229 -3.268 1.00 59.66 117 LEU A C 1
ATOM 891 O O . LEU A 1 117 ? -18.821 19.016 -4.180 1.00 59.66 117 LEU A O 1
ATOM 895 N N . HIS A 1 118 ? -19.437 17.295 -2.881 1.00 50.53 118 HIS A N 1
ATOM 896 C CA . HIS A 1 118 ? -20.857 17.501 -3.092 1.00 50.53 118 HIS A CA 1
ATOM 897 C C . HIS A 1 118 ? -21.191 18.765 -2.294 1.00 50.53 118 HIS A C 1
ATOM 899 O O . HIS A 1 118 ? -21.174 18.758 -1.061 1.00 50.53 118 HIS A O 1
ATOM 905 N N . ARG A 1 119 ? -21.414 19.884 -2.994 1.00 46.41 119 ARG A N 1
ATOM 906 C CA . ARG A 1 119 ? -22.258 20.966 -2.481 1.00 46.41 119 ARG A CA 1
ATOM 907 C C . ARG A 1 119 ? -23.585 20.301 -2.108 1.00 46.41 119 ARG A C 1
ATOM 909 O O . ARG A 1 119 ? -24.349 20.049 -3.022 1.00 46.41 119 ARG A O 1
ATOM 916 N N . ASP A 1 120 ? -23.728 19.850 -0.860 1.00 43.53 120 ASP A N 1
ATOM 917 C CA . ASP A 1 120 ? -24.993 19.565 -0.147 1.00 43.53 120 ASP A CA 1
ATOM 918 C C . ASP A 1 120 ? -24.783 18.801 1.173 1.00 43.53 120 ASP A C 1
ATOM 920 O O . ASP A 1 120 ? -25.513 17.880 1.527 1.00 43.53 120 ASP A O 1
ATOM 924 N N . ARG A 1 121 ? -23.808 19.224 1.982 1.00 44.12 121 ARG A N 1
ATOM 925 C CA . ARG A 1 121 ? -23.913 19.069 3.440 1.00 44.12 121 ARG A CA 1
ATOM 926 C C . ARG A 1 121 ? -23.442 20.345 4.117 1.00 44.12 121 ARG A C 1
ATOM 928 O O . ARG A 1 121 ? -22.317 20.446 4.597 1.00 44.12 121 ARG A O 1
ATOM 935 N N . ALA A 1 122 ? -24.338 21.329 4.164 1.00 41.41 122 ALA A N 1
ATOM 936 C CA . ALA A 1 122 ? -24.361 22.240 5.295 1.00 41.41 122 ALA A CA 1
ATOM 937 C C . ALA A 1 122 ? -24.460 21.373 6.559 1.00 41.41 122 ALA A C 1
ATOM 939 O O . ALA A 1 122 ? -25.403 20.599 6.709 1.00 41.41 122 ALA A O 1
ATOM 940 N N . ALA A 1 123 ? -23.458 21.442 7.432 1.00 40.41 123 ALA A N 1
ATOM 941 C CA . ALA A 1 123 ? -23.554 20.839 8.752 1.00 40.41 123 ALA A CA 1
ATOM 942 C C . ALA A 1 123 ? -24.727 21.505 9.500 1.00 40.41 123 ALA A C 1
ATOM 944 O O . ALA A 1 123 ? -24.699 22.728 9.674 1.00 40.41 123 ALA A O 1
ATOM 945 N N . PRO A 1 124 ? -25.763 20.770 9.942 1.00 38.00 124 PRO A N 1
ATOM 946 C CA . PRO A 1 124 ? -26.771 21.352 10.805 1.00 38.00 124 PRO A CA 1
ATOM 947 C C . PRO A 1 124 ? -26.194 21.419 12.223 1.00 38.00 124 PRO A C 1
ATOM 949 O O . PRO A 1 124 ? -25.776 20.408 12.781 1.00 38.00 124 PRO A O 1
ATOM 952 N N . GLY A 1 125 ? -26.179 22.616 12.813 1.00 38.50 125 GLY A N 1
ATOM 953 C CA . GLY A 1 125 ? -26.041 22.756 14.265 1.00 38.50 125 GLY A CA 1
ATOM 954 C C . GLY A 1 125 ? -24.743 23.367 14.791 1.00 38.50 125 GLY A C 1
ATOM 955 O O . GLY A 1 125 ? -24.189 22.869 15.764 1.00 38.50 125 GLY A O 1
ATOM 956 N N . ALA A 1 126 ? -24.307 24.516 14.268 1.00 39.66 126 ALA A N 1
ATOM 957 C CA . ALA A 1 126 ? -23.588 25.469 15.118 1.00 39.66 126 ALA A CA 1
ATOM 958 C C . ALA A 1 126 ? -24.625 26.183 16.003 1.00 39.66 126 ALA A C 1
ATOM 960 O O . ALA A 1 126 ? -25.131 27.258 15.679 1.00 39.66 126 ALA A O 1
ATOM 961 N N . GLY A 1 127 ? -25.004 25.512 17.093 1.00 35.56 127 GLY A N 1
ATOM 962 C CA . GLY A 1 127 ? -25.872 26.050 18.129 1.00 35.56 127 GLY A CA 1
ATOM 963 C C . GLY A 1 127 ? -25.352 27.398 18.622 1.00 35.56 127 GLY A C 1
ATOM 964 O O . GLY A 1 127 ? -24.176 27.560 18.952 1.00 35.56 127 GLY A O 1
ATOM 965 N N . ARG A 1 128 ? -26.263 28.373 18.642 1.00 41.28 128 ARG A N 1
ATOM 966 C CA . ARG A 1 128 ? -26.089 29.719 19.188 1.00 41.28 128 ARG A CA 1
ATOM 967 C C . ARG A 1 128 ? -25.345 29.653 20.524 1.00 41.28 128 ARG A C 1
ATOM 969 O O . ARG A 1 128 ? -25.884 29.147 21.507 1.00 41.28 128 ARG A O 1
ATOM 976 N N . ARG A 1 129 ? -24.131 30.207 20.579 1.00 40.19 129 ARG A N 1
ATOM 977 C CA . ARG A 1 129 ? -23.448 30.482 21.848 1.00 40.19 129 ARG A CA 1
ATOM 978 C C . ARG A 1 129 ? -24.291 31.498 22.618 1.00 40.19 129 ARG A C 1
ATOM 980 O O . ARG A 1 129 ? -24.317 32.675 22.267 1.00 40.19 129 ARG A O 1
ATOM 987 N N . ARG A 1 130 ? -25.012 31.034 23.640 1.00 38.53 130 ARG A N 1
ATOM 988 C CA . ARG A 1 130 ? -25.587 31.908 24.664 1.00 38.53 130 ARG A CA 1
ATOM 989 C C . ARG A 1 130 ? -24.424 32.582 25.392 1.00 38.53 130 ARG A C 1
ATOM 991 O O . ARG A 1 130 ? -23.547 31.898 25.914 1.00 38.53 130 ARG A O 1
ATOM 998 N N . ARG A 1 131 ? -24.414 33.917 25.381 1.00 36.50 131 ARG A N 1
ATOM 999 C CA . ARG A 1 131 ? -23.636 34.734 26.315 1.00 36.50 131 ARG A CA 1
ATOM 1000 C C . ARG A 1 131 ? -24.046 34.318 27.728 1.00 36.50 131 ARG A C 1
ATOM 1002 O O . ARG A 1 131 ? -25.211 34.457 28.082 1.00 36.50 131 ARG A O 1
ATOM 1009 N N . LEU A 1 132 ? -23.111 33.758 28.484 1.00 39.44 132 LEU A N 1
ATOM 1010 C CA . LEU A 1 132 ? -23.180 33.761 29.938 1.00 39.44 132 LEU A CA 1
ATOM 1011 C C . LEU A 1 132 ? -22.388 34.985 30.381 1.00 39.44 132 LEU A C 1
ATOM 1013 O O . LEU A 1 132 ? -21.166 35.026 30.237 1.00 39.44 132 LEU A O 1
ATOM 1017 N N . ASP A 1 133 ? -23.120 35.996 30.834 1.00 34.12 133 ASP A N 1
ATOM 1018 C CA . ASP A 1 133 ? -22.571 37.146 31.532 1.00 34.12 133 ASP A CA 1
ATOM 1019 C C . ASP A 1 133 ? -22.047 36.676 32.899 1.00 34.12 133 ASP A C 1
ATOM 1021 O O . ASP A 1 133 ? -22.782 36.086 33.692 1.00 34.12 133 ASP A O 1
ATOM 1025 N N . LEU A 1 134 ? -20.762 36.913 33.160 1.00 39.94 134 LEU A N 1
ATOM 1026 C CA . LEU A 1 134 ? -20.126 36.754 34.470 1.00 39.94 134 LEU A CA 1
ATOM 1027 C C . LEU A 1 134 ? -19.707 38.148 34.966 1.00 39.94 134 LEU A C 1
ATOM 1029 O O . LEU A 1 134 ? -19.161 38.922 34.173 1.00 39.94 134 LEU A O 1
ATOM 1033 N N . PRO A 1 135 ? -19.964 38.499 36.239 1.00 35.91 135 PRO A N 1
ATOM 1034 C CA . PRO A 1 135 ? -19.771 39.854 36.736 1.00 35.91 135 PRO A CA 1
ATOM 1035 C C . PRO A 1 135 ? -18.296 40.212 36.965 1.00 35.91 135 PRO A C 1
ATOM 1037 O O . PRO A 1 135 ? -17.463 39.393 37.348 1.00 35.91 135 PRO A O 1
ATOM 1040 N N . HIS A 1 136 ? -18.014 41.491 36.725 1.00 33.44 136 HIS A N 1
ATOM 1041 C CA . HIS A 1 136 ? -16.726 42.165 36.838 1.00 33.44 136 HIS A CA 1
ATOM 1042 C C . HIS A 1 136 ? -16.233 42.325 38.288 1.00 33.44 136 HIS A C 1
ATOM 1044 O O . HIS A 1 136 ? -16.980 42.785 39.146 1.00 33.44 136 HIS A O 1
ATOM 1050 N N . HIS A 1 137 ? -14.929 42.120 38.515 1.00 32.09 137 HIS A N 1
ATOM 1051 C CA . HIS A 1 137 ? -14.135 42.939 39.445 1.00 32.09 137 HIS A CA 1
ATOM 1052 C C . HIS A 1 137 ? -12.658 43.004 38.975 1.00 32.09 137 HIS A C 1
ATOM 1054 O O . HIS A 1 137 ? -12.206 42.064 38.318 1.00 32.09 137 HIS A O 1
ATOM 1060 N N . PRO A 1 138 ? -11.912 44.111 39.203 1.00 39.78 138 PRO A N 1
ATOM 1061 C CA . PRO A 1 138 ? -10.849 44.535 38.300 1.00 39.78 138 PRO A CA 1
ATOM 1062 C C . PRO A 1 138 ? -9.416 44.419 38.854 1.00 39.78 138 PRO A C 1
ATOM 1064 O O . PRO A 1 138 ? -9.176 44.358 40.053 1.00 39.78 138 PRO A O 1
ATOM 1067 N N . ALA A 1 139 ? -8.493 44.558 37.897 1.00 32.12 139 ALA A N 1
ATOM 1068 C CA . ALA A 1 139 ? -7.157 45.152 37.987 1.00 32.12 139 ALA A CA 1
ATOM 1069 C C . ALA A 1 139 ? -6.029 44.398 38.720 1.00 32.12 139 ALA A C 1
ATOM 1071 O O . ALA A 1 139 ? -5.875 44.487 39.930 1.00 32.12 139 ALA A O 1
ATOM 1072 N N . ALA A 1 140 ? -5.072 43.897 37.930 1.00 34.06 140 ALA A N 1
ATOM 1073 C CA . ALA A 1 140 ? -3.652 44.143 38.188 1.00 34.06 140 ALA A CA 1
ATOM 1074 C C . ALA A 1 140 ? -2.851 44.124 36.873 1.00 34.06 140 ALA A C 1
ATOM 1076 O O . ALA A 1 140 ? -2.878 43.173 36.097 1.00 34.06 140 ALA A O 1
ATOM 1077 N N . ARG A 1 141 ? -2.170 45.243 36.616 1.00 33.59 141 ARG A N 1
ATOM 1078 C CA . ARG A 1 141 ? -1.266 45.512 35.490 1.00 33.59 141 ARG A CA 1
ATOM 1079 C C . ARG A 1 141 ? 0.004 44.645 35.564 1.00 33.59 141 ARG A C 1
ATOM 1081 O O . ARG A 1 141 ? 0.534 44.480 36.656 1.00 33.59 141 ARG A O 1
ATOM 1088 N N . ARG A 1 142 ? 0.607 44.336 34.406 1.00 33.62 142 ARG A N 1
ATOM 1089 C CA . ARG A 1 142 ? 1.915 44.855 33.904 1.00 33.62 142 ARG A CA 1
ATOM 1090 C C . ARG A 1 142 ? 2.585 43.857 32.940 1.00 33.62 142 ARG A C 1
ATOM 1092 O O . ARG A 1 142 ? 2.608 42.667 33.206 1.00 33.62 142 ARG A O 1
ATOM 1099 N N . GLY A 1 143 ? 3.211 44.392 31.883 1.00 30.09 143 GLY A N 1
ATOM 1100 C CA . GLY A 1 143 ? 4.357 43.761 31.209 1.00 30.09 143 GLY A CA 1
ATOM 1101 C C . GLY A 1 143 ? 4.148 43.248 29.777 1.00 30.09 143 GLY A C 1
ATOM 1102 O O . GLY A 1 143 ? 3.901 42.071 29.562 1.00 30.09 143 GLY A O 1
ATOM 1103 N N . ARG A 1 144 ? 4.344 44.122 28.784 1.00 33.72 144 ARG A N 1
ATOM 1104 C CA . ARG A 1 144 ? 4.927 43.790 27.460 1.00 33.72 144 ARG A CA 1
ATOM 1105 C C . ARG A 1 144 ? 6.402 44.261 27.478 1.00 33.72 144 ARG A C 1
ATOM 1107 O O . ARG A 1 144 ? 6.712 45.011 28.408 1.00 33.72 144 ARG A O 1
ATOM 1114 N N . PRO A 1 145 ? 7.268 44.015 26.466 1.00 42.62 145 PRO A N 1
ATOM 1115 C CA . PRO A 1 145 ? 7.127 43.239 25.214 1.00 42.62 145 PRO A CA 1
AT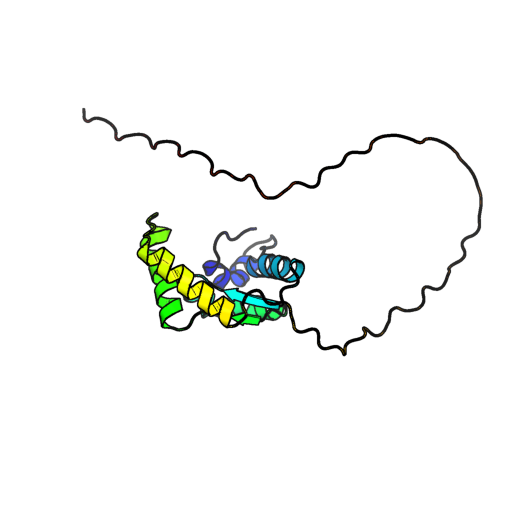OM 1116 C C . PRO A 1 145 ? 8.330 42.292 24.933 1.00 42.62 145 PRO A C 1
ATOM 1118 O O . PRO A 1 145 ? 9.335 42.332 25.630 1.00 42.62 145 PRO A O 1
ATOM 1121 N N . GLY A 1 146 ? 8.287 41.531 23.830 1.00 29.45 146 GLY A N 1
ATOM 1122 C CA . GLY A 1 146 ? 9.513 41.166 23.100 1.00 29.45 146 GLY A CA 1
ATOM 1123 C C . GLY A 1 146 ? 9.483 39.816 22.381 1.00 29.45 146 GLY A C 1
ATOM 1124 O O . GLY A 1 146 ? 9.180 38.803 22.995 1.00 29.45 146 GLY A O 1
ATOM 1125 N N . GLY A 1 147 ? 9.866 39.812 21.098 1.00 31.02 147 GLY A N 1
ATOM 1126 C CA . GLY A 1 147 ? 10.369 38.616 20.409 1.00 31.02 147 GLY A CA 1
ATOM 1127 C C . GLY A 1 147 ? 9.562 38.150 19.199 1.00 31.02 147 GLY A C 1
ATOM 1128 O O . GLY A 1 147 ? 8.812 37.186 19.284 1.00 31.02 147 GLY A O 1
ATOM 1129 N N . GLY A 1 148 ? 9.747 38.810 18.053 1.00 29.98 148 GLY A N 1
ATOM 1130 C CA . GLY A 1 148 ? 9.385 38.262 16.747 1.00 29.98 148 GLY A CA 1
ATOM 1131 C C . GLY A 1 148 ? 10.550 37.487 16.122 1.00 29.98 148 GLY A C 1
ATOM 1132 O O . GLY A 1 148 ? 11.680 37.956 16.174 1.00 29.98 148 GLY A O 1
ATOM 1133 N N . ALA A 1 149 ? 10.254 36.346 15.500 1.00 34.59 149 ALA A N 1
ATOM 1134 C CA . ALA A 1 149 ? 11.009 35.694 14.417 1.00 34.59 149 ALA A CA 1
ATOM 1135 C C . ALA A 1 149 ? 10.110 34.552 13.897 1.00 34.59 149 ALA A C 1
ATOM 1137 O O . ALA A 1 149 ? 9.706 33.693 14.670 1.00 34.59 149 ALA A O 1
ATOM 1138 N N . ARG A 1 150 ? 9.491 34.651 12.712 1.00 33.41 150 ARG A N 1
ATOM 1139 C CA . ARG A 1 150 ? 10.025 34.294 11.379 1.00 33.41 150 ARG A CA 1
ATOM 1140 C C . ARG A 1 150 ? 10.672 32.905 11.335 1.00 33.41 150 ARG A C 1
ATOM 1142 O O . ARG A 1 150 ? 11.690 32.687 11.974 1.00 33.41 150 ARG A O 1
ATOM 1149 N N . GLY A 1 151 ? 10.124 32.030 10.490 1.00 30.98 151 GLY A N 1
ATOM 1150 C CA . GLY A 1 151 ? 10.770 30.773 10.112 1.00 30.98 151 GLY A CA 1
ATOM 1151 C C . GLY A 1 151 ? 9.833 29.788 9.422 1.00 30.98 151 GLY A C 1
ATOM 1152 O O . GLY A 1 151 ? 9.570 28.720 9.958 1.00 30.98 151 GLY A O 1
ATOM 1153 N N . ALA A 1 152 ? 9.299 30.156 8.256 1.00 35.44 152 ALA A N 1
ATOM 1154 C CA . ALA A 1 152 ? 8.788 29.177 7.303 1.00 35.44 152 ALA A CA 1
ATOM 1155 C C . ALA A 1 152 ? 9.999 28.447 6.706 1.00 35.44 152 ALA A C 1
ATOM 1157 O O . ALA A 1 152 ? 10.842 29.092 6.082 1.00 35.44 152 ALA A O 1
ATOM 1158 N N . THR A 1 153 ? 10.120 27.141 6.938 1.00 35.84 153 THR A N 1
ATOM 1159 C CA . THR A 1 153 ? 11.225 26.350 6.385 1.00 35.84 153 THR A CA 1
ATOM 1160 C C . THR A 1 153 ? 10.795 25.738 5.060 1.00 35.84 153 THR A C 1
ATOM 1162 O O . THR A 1 153 ? 9.912 24.885 4.995 1.00 35.84 153 THR A O 1
ATOM 1165 N N . ASP A 1 154 ? 11.430 26.253 4.016 1.00 30.12 154 ASP A N 1
ATOM 1166 C CA . ASP A 1 154 ? 11.327 25.897 2.608 1.00 30.12 154 ASP A CA 1
ATOM 1167 C C . ASP A 1 154 ? 11.856 24.471 2.355 1.00 30.12 154 ASP A C 1
ATOM 1169 O O . ASP A 1 154 ? 12.935 24.096 2.817 1.00 30.12 154 ASP A O 1
ATOM 1173 N N . LEU A 1 155 ? 11.104 23.657 1.614 1.00 33.41 155 LEU A N 1
ATOM 1174 C CA . LEU A 1 155 ? 11.330 22.212 1.439 1.00 33.41 155 LEU A CA 1
ATOM 1175 C C . LEU A 1 155 ? 12.241 21.901 0.232 1.00 33.41 155 LEU A C 1
ATOM 1177 O O . LEU A 1 155 ? 11.966 20.994 -0.553 1.00 33.41 155 LEU A O 1
ATOM 1181 N N . ARG A 1 156 ? 13.313 22.685 0.044 1.00 35.16 156 ARG A N 1
ATOM 1182 C CA . ARG A 1 156 ? 14.191 22.614 -1.145 1.00 35.16 156 ARG A CA 1
ATOM 1183 C C . ARG A 1 156 ? 15.643 22.195 -0.899 1.00 35.16 156 ARG A C 1
ATOM 1185 O O . ARG A 1 156 ? 16.425 22.187 -1.843 1.00 35.16 156 ARG A O 1
ATOM 1192 N N . THR A 1 157 ? 16.010 21.754 0.300 1.00 39.38 157 THR A N 1
ATOM 1193 C CA . THR A 1 157 ? 17.374 21.267 0.583 1.00 39.38 157 THR A CA 1
ATOM 1194 C C . THR A 1 157 ? 17.373 20.022 1.466 1.00 39.38 157 THR A C 1
ATOM 1196 O O . THR A 1 157 ? 17.622 20.075 2.665 1.00 39.38 157 THR A O 1
ATOM 1199 N N . LEU A 1 158 ? 17.140 18.862 0.851 1.00 36.22 158 LEU A N 1
ATOM 1200 C CA . LEU A 1 158 ? 17.536 17.567 1.408 1.00 36.22 158 LEU A CA 1
ATOM 1201 C C . LEU A 1 158 ? 18.417 16.854 0.378 1.00 36.22 158 LEU A C 1
ATOM 1203 O O . LEU A 1 158 ? 17.936 16.104 -0.468 1.00 36.22 158 LEU A O 1
ATOM 1207 N N . SER A 1 159 ? 19.720 17.132 0.436 1.00 38.06 159 SER A N 1
ATOM 1208 C CA . SER A 1 159 ? 20.741 16.266 -0.160 1.00 38.06 159 SER A CA 1
ATOM 1209 C C . SER A 1 159 ? 20.826 14.961 0.645 1.00 38.06 159 SER A C 1
ATOM 1211 O O . SER A 1 159 ? 20.690 15.003 1.871 1.00 38.06 159 SER A O 1
ATOM 1213 N N . PRO A 1 160 ? 21.056 13.800 0.009 1.00 47.97 160 PRO A N 1
ATOM 1214 C CA . PRO A 1 160 ? 21.151 12.532 0.723 1.00 47.97 160 PRO A CA 1
ATOM 1215 C C . PRO A 1 160 ? 22.432 12.470 1.580 1.00 47.97 160 PRO A C 1
ATOM 1217 O O . PRO A 1 160 ? 23.476 12.963 1.146 1.00 47.97 160 PRO A O 1
ATOM 1220 N N . PRO A 1 161 ? 22.392 11.847 2.774 1.00 49.66 161 PRO A N 1
ATOM 1221 C CA . PRO A 1 161 ? 23.590 11.618 3.573 1.00 49.66 161 PRO A CA 1
ATOM 1222 C C . PRO A 1 161 ? 24.544 10.651 2.854 1.00 49.66 161 PRO A C 1
ATOM 1224 O O . PRO A 1 161 ? 24.125 9.654 2.260 1.00 49.66 161 PRO A O 1
ATOM 1227 N N . GLY A 1 162 ? 25.836 10.984 2.891 1.00 42.53 162 GLY A N 1
ATOM 1228 C CA . GLY A 1 162 ? 26.916 10.258 2.228 1.00 42.53 162 GLY A CA 1
ATOM 1229 C C . GLY A 1 162 ? 27.029 8.796 2.668 1.00 42.53 162 GLY A C 1
ATOM 1230 O O . GLY A 1 162 ? 26.815 8.446 3.827 1.00 42.53 162 GLY A O 1
ATOM 1231 N N . ARG A 1 163 ? 27.383 7.933 1.712 1.00 45.94 163 ARG A N 1
ATOM 1232 C CA . ARG A 1 163 ? 27.658 6.510 1.934 1.00 45.94 163 ARG A CA 1
ATOM 1233 C C . ARG A 1 163 ? 28.914 6.351 2.797 1.00 45.94 163 ARG A C 1
ATOM 1235 O O . ARG A 1 163 ? 29.999 6.736 2.371 1.00 45.94 163 ARG A O 1
ATOM 1242 N N . HIS A 1 164 ? 28.780 5.731 3.967 1.00 49.56 164 HIS A N 1
ATOM 1243 C CA . HIS A 1 164 ? 29.916 5.141 4.676 1.00 49.56 164 HIS A CA 1
ATOM 1244 C C . HIS A 1 164 ? 30.368 3.867 3.936 1.00 49.56 164 HIS A C 1
ATOM 1246 O O . HIS A 1 164 ? 29.513 3.045 3.596 1.00 49.56 164 HIS A O 1
ATOM 1252 N N . PRO A 1 165 ? 31.671 3.666 3.669 1.00 47.34 165 PRO A N 1
ATOM 1253 C CA . PRO A 1 165 ? 32.155 2.411 3.104 1.00 47.34 165 PRO A CA 1
ATOM 1254 C C . PRO A 1 165 ? 32.093 1.288 4.152 1.00 47.34 165 PRO A C 1
ATOM 1256 O O . PRO A 1 165 ? 32.453 1.486 5.313 1.00 47.34 165 PRO A O 1
ATOM 1259 N N . ALA A 1 166 ? 31.628 0.108 3.735 1.00 56.72 166 ALA A N 1
ATOM 1260 C CA . ALA A 1 166 ? 31.598 -1.101 4.556 1.00 56.72 166 ALA A CA 1
ATOM 1261 C C . ALA A 1 166 ? 33.027 -1.620 4.846 1.00 56.72 166 ALA A C 1
ATOM 1263 O O . ALA A 1 166 ? 33.905 -1.477 3.990 1.00 56.72 166 ALA A O 1
ATOM 1264 N N . PRO A 1 167 ? 33.282 -2.234 6.018 1.00 53.00 167 PRO A N 1
ATOM 1265 C CA . PRO A 1 167 ? 34.586 -2.807 6.339 1.00 53.00 167 PRO A CA 1
ATOM 1266 C C . PRO A 1 167 ? 34.885 -4.026 5.451 1.00 53.00 167 PRO A C 1
ATOM 1268 O O . PRO A 1 167 ? 34.034 -4.894 5.257 1.00 53.00 167 PRO A O 1
ATOM 1271 N N . GLY A 1 168 ? 36.100 -4.067 4.896 1.00 67.94 168 GLY A N 1
ATOM 1272 C CA . GLY A 1 168 ? 36.579 -5.153 4.037 1.00 67.94 168 GLY A CA 1
ATOM 1273 C C . GLY A 1 168 ? 36.805 -6.475 4.788 1.00 67.94 168 GLY A C 1
ATOM 1274 O O . GLY A 1 168 ? 36.899 -6.482 6.018 1.00 67.94 168 GLY A O 1
ATOM 1275 N N . PRO A 1 169 ? 36.897 -7.605 4.064 1.00 67.94 169 PRO A N 1
ATOM 1276 C CA . PRO A 1 169 ? 37.008 -8.929 4.669 1.00 67.94 169 PRO A CA 1
ATOM 1277 C C . PRO A 1 169 ? 38.359 -9.139 5.384 1.00 67.94 169 PRO A C 1
ATOM 1279 O O . PRO A 1 169 ? 39.377 -8.579 4.960 1.00 67.94 169 PRO A O 1
ATOM 1282 N N . PRO A 1 170 ? 38.401 -9.960 6.453 1.00 62.75 170 PRO A N 1
ATOM 1283 C CA . PRO A 1 170 ? 39.630 -10.247 7.187 1.00 62.75 170 PRO A CA 1
ATOM 1284 C C . PRO A 1 170 ? 40.600 -11.088 6.344 1.00 62.75 170 PRO A C 1
ATOM 1286 O O . PRO A 1 170 ? 40.195 -12.003 5.627 1.00 62.75 170 PRO A O 1
ATOM 1289 N N . ARG A 1 171 ? 41.898 -10.773 6.440 1.00 62.22 171 ARG A N 1
ATOM 1290 C CA . ARG A 1 171 ? 42.970 -11.498 5.741 1.00 62.22 171 ARG A CA 1
ATOM 1291 C C . ARG A 1 171 ? 43.182 -12.897 6.349 1.00 62.22 171 ARG A C 1
ATOM 1293 O O . ARG A 1 171 ? 43.059 -13.034 7.568 1.00 62.22 171 ARG A O 1
ATOM 1300 N N . PRO A 1 172 ? 43.516 -13.914 5.534 1.00 63.94 172 PRO A N 1
ATOM 1301 C CA . PRO A 1 172 ? 43.797 -15.261 6.023 1.00 63.94 172 PRO A CA 1
ATOM 1302 C C . PRO A 1 172 ? 45.123 -15.316 6.801 1.00 63.94 172 PRO A C 1
ATOM 1304 O O . PRO A 1 172 ? 46.019 -14.506 6.556 1.00 63.94 172 PRO A O 1
ATOM 1307 N N . ARG A 1 173 ? 45.189 -16.250 7.758 1.00 61.16 173 ARG A N 1
ATOM 1308 C CA . ARG A 1 173 ? 46.353 -16.544 8.609 1.00 61.16 173 ARG A CA 1
ATOM 1309 C C . ARG A 1 173 ? 47.435 -17.307 7.859 1.00 61.16 173 ARG A C 1
ATOM 1311 O O . ARG A 1 173 ? 47.056 -18.141 7.009 1.00 61.16 173 ARG A O 1
#

Secondary structure (DSSP, 8-state):
-B---SGGGGGHHHHHHH-SS--B-HHHHHHHHHHHTT--EEE--S-HHHHHSHHHHHHHHHTTPEEE---HHHHHHHHHHHHHTGGGT---HHHHHHHHHHHHHHHHTTTTBPP---S--PPS------------------------------S---PPPPPPPPPPPPPP-

Radius of gyration: 25.34 Å; chains: 1; bounding box: 73×62×55 Å

Foldseek 3Di:
DEDPALQCLVCVVVVCVVDPDDYDHPLVVVLVVCVVLQAAEAEDFDAPNNQPDCSRCVSSVVSNHHYDYFDPVLNVLRNCCVPVAVVVVHDDVVSVVSPVVRVVVSVVVPHPDHPPPPPPDPDPDPDDPDDDDDDDDDDDDDDDDDDDDDDDDDPPDDDDDDDDDDDDDDDDD

Organism: NCBI:txid767452

InterPro domains:
  IPR001920 Asp/Glu racemase [G3DSA:3.40.50.1860] (1-32)
  IPR001920 Asp/Glu racemase [G3DSA:3.40.50.1860] (33-113)
  IPR001920 Asp/Glu racemase [SSF53681] (2-38)
  IPR001920 Asp/Glu racemase [SSF53681] (27-111)
  IPR004380 Aspartate racemase [TIGR00035] (2-111)
  IPR015942 Asp/Glu/hydantoin racemase [PF01177] (2-112)

pLDDT: mean 77.14, std 25.66, range [29.45, 98.25]

Sequence (173 aa):
MLLCTNTMHKVADEVQAAIGIPLLHLADATAAAVRAAGLGRVGLLGTAFTMEQSFYTGRLADHGLEVLVPDAAGRELVHRVIYDELCRGVVREESREAYRRVVDDLVQRGAGRRPRLHRDRAAPGAGRRRRLDLPHHPAARRGRPGGGARGATDLRTLSPPGRHPAPGPPRPR